Protein AF-A0A6L9JUI8-F1 (afdb_monomer_lite)

Foldseek 3Di:
DDPVVLLVLLVVLCVVVVHDDDSVRSVVCVVPQWDADPNWIWGADPVRHIDTDDQDPLNVVVVVVVVVCVVVVNDDPSVVCVVPVPVVVVVVVVVVVVVVVVVD

Radius of gyration: 21.95 Å; chains: 1; bounding box: 55×25×54 Å

Secondary structure (DSSP, 8-state):
--HHHHHHHHHHHHHHTT----HHHHHHHHHHSEEEETTEEEEE-TTS-EEEEPPPHHHHHHHHHHHHHHHHT----HHHHHH-HHHHHHHHHHHHHHHHHTT-

Sequence (104 aa):
MSEKEKIQRVHESAKLQSLAMSDVLARSLLEGGSMTIDGQRYCLSMFGHLHKVKKTHTETTKMIMSRLSEKLGIKIDTNEIIRDPKGHYLNMLKKMESEMIEVT

Organism: Photorhabdus laumondii subsp. laumondii (NCBI:txid141679)

Structure (mmCIF, N/CA/C/O backbone):
data_AF-A0A6L9JUI8-F1
#
_entry.id   AF-A0A6L9JUI8-F1
#
loop_
_atom_site.group_PDB
_atom_site.id
_atom_site.type_symbol
_atom_site.label_atom_id
_atom_site.label_alt_id
_atom_site.label_comp_id
_atom_site.label_asym_id
_atom_site.label_entity_id
_atom_site.label_seq_id
_atom_site.pdbx_PDB_ins_code
_atom_site.Cartn_x
_atom_site.Cartn_y
_atom_site.Cartn_z
_atom_site.occupancy
_atom_site.B_iso_or_equiv
_atom_site.auth_seq_id
_atom_site.auth_comp_id
_atom_site.auth_asym_id
_atom_site.auth_atom_id
_atom_site.pdbx_PDB_model_num
ATOM 1 N N . MET A 1 1 ? 19.534 13.884 -18.477 1.00 72.75 1 MET A N 1
ATOM 2 C CA . MET A 1 1 ? 19.266 12.435 -18.411 1.00 72.75 1 MET A CA 1
ATOM 3 C C . MET A 1 1 ? 18.020 12.154 -19.227 1.00 72.75 1 MET A C 1
ATOM 5 O O . MET A 1 1 ? 16.988 12.766 -18.951 1.00 72.75 1 MET A O 1
ATOM 9 N N . SER A 1 2 ? 18.136 11.322 -20.255 1.00 88.25 2 SER A N 1
ATOM 10 C CA . SER A 1 2 ? 17.016 10.953 -21.122 1.00 88.25 2 SER A CA 1
ATOM 11 C C . SER A 1 2 ? 16.021 10.044 -20.393 1.00 88.25 2 SER A C 1
ATOM 13 O O . SER A 1 2 ? 16.350 9.419 -19.385 1.00 88.25 2 SER A O 1
ATOM 15 N N . GLU A 1 3 ? 14.791 9.952 -20.894 1.00 85.31 3 GLU A N 1
ATOM 16 C CA . GLU A 1 3 ? 13.781 9.038 -20.344 1.00 85.31 3 GLU A CA 1
ATOM 17 C C . GLU A 1 3 ? 14.246 7.573 -20.407 1.00 85.31 3 GLU A C 1
ATOM 19 O O . GLU A 1 3 ? 14.083 6.826 -19.446 1.00 85.31 3 GLU A O 1
ATOM 24 N N . LYS A 1 4 ? 14.943 7.197 -21.489 1.00 88.69 4 LYS A N 1
ATOM 25 C CA . LYS A 1 4 ? 15.563 5.874 -21.640 1.00 88.69 4 LYS A CA 1
ATOM 26 C C . LYS A 1 4 ? 16.585 5.583 -20.541 1.00 88.69 4 LYS A C 1
ATOM 28 O O . LYS A 1 4 ? 16.556 4.507 -19.956 1.00 88.69 4 LYS A O 1
ATOM 33 N N . GLU A 1 5 ? 17.449 6.544 -20.220 1.00 89.00 5 GLU A N 1
ATOM 34 C CA . GLU A 1 5 ? 18.429 6.403 -19.133 1.00 89.00 5 GLU A CA 1
ATOM 35 C C . GLU A 1 5 ? 17.757 6.278 -17.761 1.00 89.00 5 GLU A C 1
ATOM 37 O O . GLU A 1 5 ? 18.216 5.509 -16.917 1.00 89.00 5 GLU A O 1
ATOM 42 N N . LYS A 1 6 ? 16.654 7.002 -17.530 1.00 87.88 6 LYS A N 1
ATOM 43 C CA . LYS A 1 6 ? 15.884 6.890 -16.283 1.00 87.88 6 LYS A CA 1
ATOM 44 C C . LYS A 1 6 ? 15.272 5.499 -16.132 1.00 87.88 6 LYS A C 1
ATOM 46 O O . LYS A 1 6 ? 15.437 4.888 -15.082 1.00 87.88 6 LYS A O 1
ATOM 51 N N . ILE A 1 7 ? 14.618 4.987 -17.176 1.00 90.50 7 ILE A N 1
ATOM 52 C CA . ILE A 1 7 ? 14.011 3.645 -17.181 1.00 90.50 7 ILE A CA 1
ATOM 53 C C . ILE A 1 7 ? 15.082 2.570 -16.958 1.00 90.50 7 ILE A C 1
ATOM 55 O O . ILE A 1 7 ? 14.908 1.691 -16.115 1.00 90.50 7 ILE A O 1
ATOM 59 N N . GLN A 1 8 ? 16.218 2.685 -17.649 1.00 91.62 8 GLN A N 1
ATOM 60 C CA . GLN A 1 8 ? 17.344 1.763 -17.509 1.00 91.62 8 GLN A CA 1
ATOM 61 C C . GLN A 1 8 ? 17.850 1.688 -16.059 1.00 91.62 8 GLN A C 1
ATOM 63 O O . GLN A 1 8 ? 18.041 0.595 -15.527 1.00 91.62 8 GLN A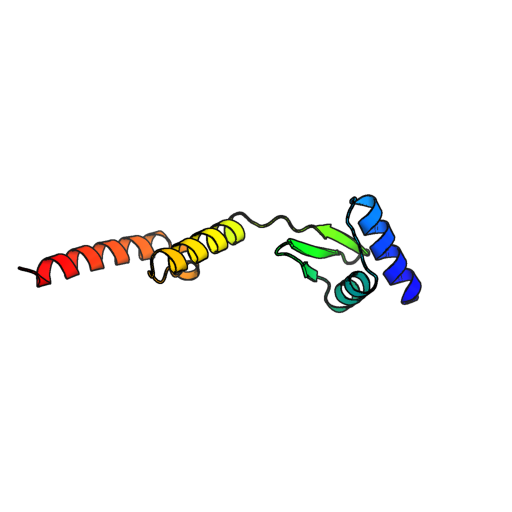 O 1
ATOM 68 N N . ARG A 1 9 ? 17.982 2.832 -15.376 1.00 89.88 9 ARG A N 1
ATOM 69 C CA . ARG A 1 9 ? 18.389 2.866 -13.961 1.00 89.88 9 ARG A CA 1
ATOM 70 C C . ARG A 1 9 ? 17.394 2.176 -13.029 1.00 89.88 9 ARG A C 1
ATOM 72 O O . ARG A 1 9 ? 17.817 1.521 -12.078 1.00 89.88 9 ARG A O 1
ATOM 79 N N . VAL A 1 10 ? 16.089 2.288 -13.292 1.00 90.69 10 VAL A N 1
ATOM 80 C CA . VAL A 1 10 ? 15.067 1.575 -12.502 1.00 90.69 10 VAL A CA 1
ATOM 81 C C . VAL A 1 10 ? 15.235 0.063 -12.651 1.00 90.69 10 VAL A C 1
ATOM 83 O O . VAL A 1 10 ? 15.205 -0.656 -11.652 1.00 90.69 10 VAL A O 1
ATOM 86 N N . HIS A 1 11 ? 15.473 -0.418 -13.874 1.00 92.19 11 HIS A N 1
ATOM 87 C CA . HIS A 1 11 ? 15.738 -1.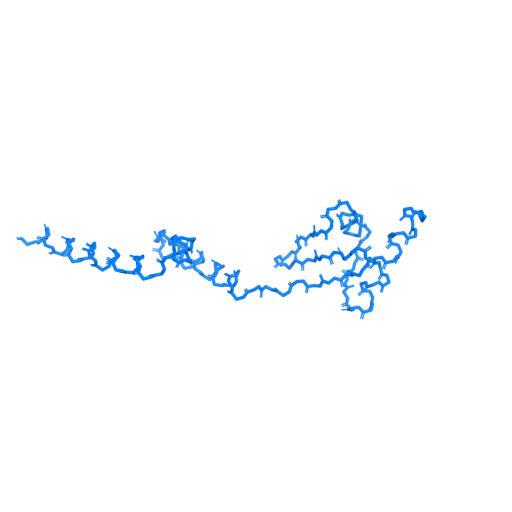835 -14.147 1.00 92.19 11 HIS A CA 1
ATOM 88 C C . HIS A 1 11 ? 17.014 -2.338 -13.479 1.00 92.19 11 HIS A C 1
ATOM 90 O O . HIS A 1 11 ? 17.010 -3.398 -12.855 1.00 92.19 11 HIS A O 1
ATOM 96 N N . GLU A 1 12 ? 18.097 -1.568 -13.549 1.00 92.19 12 GLU A N 1
ATOM 97 C CA . GLU A 1 12 ? 19.355 -1.896 -12.872 1.00 92.19 12 GLU A CA 1
ATOM 98 C C . GLU A 1 12 ? 19.167 -1.977 -11.358 1.00 92.19 12 GLU A C 1
ATOM 100 O O . GLU A 1 12 ? 19.595 -2.945 -10.724 1.00 92.19 12 GLU A O 1
ATOM 105 N N . SER A 1 13 ? 18.448 -1.015 -10.775 1.00 91.00 13 SER A N 1
ATOM 106 C CA . SER A 1 13 ? 18.128 -1.053 -9.354 1.00 91.00 13 SER A CA 1
ATOM 107 C C . SER A 1 13 ? 17.232 -2.235 -8.984 1.00 91.00 13 SER A C 1
ATOM 109 O O . SER A 1 13 ? 17.418 -2.809 -7.911 1.00 91.00 13 SER A O 1
ATOM 111 N N . ALA A 1 14 ? 16.269 -2.606 -9.830 1.00 89.31 14 ALA A N 1
ATOM 112 C CA . ALA A 1 14 ? 15.420 -3.770 -9.601 1.00 89.31 14 ALA A CA 1
ATOM 113 C C . ALA A 1 14 ? 16.234 -5.068 -9.623 1.00 89.31 14 ALA A C 1
ATOM 115 O O . ALA A 1 14 ? 16.085 -5.907 -8.732 1.00 89.31 14 ALA A O 1
ATOM 116 N N . LYS A 1 15 ? 17.161 -5.189 -10.581 1.00 91.19 15 LYS A N 1
ATOM 117 C CA . LYS A 1 15 ? 18.074 -6.328 -10.709 1.00 91.19 15 LYS A CA 1
ATOM 118 C C . LYS A 1 15 ? 18.955 -6.494 -9.470 1.00 91.19 15 LYS A C 1
ATOM 120 O O . LYS A 1 15 ? 19.067 -7.607 -8.964 1.00 91.19 15 LYS A O 1
ATOM 125 N N . LEU A 1 16 ? 19.515 -5.403 -8.939 1.00 88.88 16 LEU A N 1
ATOM 126 C CA . LEU A 1 16 ? 20.307 -5.427 -7.698 1.00 88.88 16 LEU A CA 1
ATOM 127 C C . LEU A 1 16 ? 19.504 -5.932 -6.488 1.00 88.88 16 LEU A C 1
ATOM 129 O O . LEU A 1 16 ? 20.063 -6.561 -5.596 1.00 88.88 16 LEU A O 1
ATOM 133 N N . GLN A 1 17 ? 18.195 -5.684 -6.470 1.00 84.62 17 GLN A N 1
ATOM 134 C CA . GLN A 1 17 ? 17.286 -6.102 -5.399 1.00 84.62 17 GLN A CA 1
ATOM 135 C C . GLN A 1 17 ? 16.593 -7.447 -5.683 1.00 84.62 17 GLN A C 1
ATOM 137 O O . GLN A 1 17 ? 15.717 -7.853 -4.920 1.00 84.62 17 GLN A O 1
ATOM 142 N N . SER A 1 18 ? 16.961 -8.145 -6.767 1.00 86.81 18 SER A N 1
ATOM 143 C CA . SER A 1 18 ? 16.307 -9.384 -7.224 1.00 86.81 18 SER A CA 1
ATOM 144 C C . SER A 1 18 ? 14.786 -9.241 -7.407 1.00 86.81 18 SER A C 1
ATOM 146 O O . SER A 1 18 ? 14.014 -10.140 -7.074 1.00 86.81 18 SER A O 1
ATOM 148 N N . LEU A 1 19 ? 14.340 -8.089 -7.914 1.00 85.94 19 LEU A N 1
ATOM 149 C CA . LEU A 1 19 ? 12.933 -7.786 -8.169 1.00 85.94 19 LEU A CA 1
ATOM 150 C C . LEU A 1 19 ? 12.622 -7.902 -9.664 1.00 85.94 19 LEU A C 1
ATOM 152 O O . LEU A 1 19 ? 13.339 -7.354 -10.499 1.00 85.94 19 LEU A O 1
ATOM 156 N N . ALA A 1 20 ? 11.520 -8.578 -9.993 1.00 86.06 20 ALA A N 1
ATOM 157 C CA . ALA A 1 20 ? 10.973 -8.559 -11.344 1.00 86.06 20 ALA A CA 1
ATOM 158 C C . ALA A 1 20 ? 10.452 -7.149 -11.668 1.00 86.06 20 ALA A C 1
ATOM 160 O O . ALA A 1 20 ? 9.724 -6.554 -10.870 1.00 86.06 20 ALA A O 1
ATOM 161 N N . MET A 1 21 ? 10.833 -6.620 -12.829 1.00 90.25 21 MET A N 1
ATOM 162 C CA . MET A 1 21 ? 10.485 -5.271 -13.266 1.00 90.25 21 MET A CA 1
ATOM 163 C C . MET A 1 21 ? 10.025 -5.299 -14.720 1.00 90.25 21 MET A C 1
ATOM 165 O O . MET A 1 21 ? 10.700 -5.866 -15.576 1.00 90.25 21 MET A O 1
ATOM 169 N N . SER A 1 22 ? 8.878 -4.681 -14.995 1.00 90.31 22 SER A N 1
ATOM 170 C CA . SER A 1 22 ? 8.386 -4.449 -16.352 1.00 90.31 22 SER A CA 1
ATOM 171 C C . SER A 1 22 ? 8.585 -2.986 -16.742 1.00 90.31 22 SER A C 1
ATOM 173 O O . SER A 1 22 ? 8.623 -2.107 -15.881 1.00 90.31 22 SER A O 1
ATOM 175 N N . ASP A 1 23 ? 8.663 -2.703 -18.042 1.00 90.00 23 ASP A N 1
ATOM 176 C CA . ASP A 1 23 ? 8.783 -1.325 -18.538 1.00 90.00 23 ASP A CA 1
ATOM 177 C C . ASP A 1 23 ? 7.608 -0.441 -18.115 1.00 90.00 23 ASP A C 1
ATOM 179 O O . ASP A 1 23 ? 7.798 0.729 -17.788 1.00 90.00 23 ASP A O 1
ATOM 183 N N . VAL A 1 24 ? 6.399 -1.007 -18.082 1.00 89.44 24 VAL A N 1
ATOM 184 C CA . VAL A 1 24 ? 5.197 -0.302 -17.622 1.00 89.44 24 VAL A CA 1
ATOM 185 C C . VAL A 1 24 ? 5.362 0.110 -16.162 1.00 89.44 24 VAL A C 1
ATOM 187 O O . VAL A 1 24 ? 5.190 1.280 -15.834 1.00 89.44 24 VAL A O 1
ATOM 190 N N . LEU A 1 25 ? 5.781 -0.819 -15.297 1.00 87.81 25 LEU A N 1
ATOM 191 C CA . LEU A 1 25 ? 6.009 -0.531 -13.883 1.00 87.81 25 LEU A CA 1
ATOM 192 C C . LEU A 1 25 ? 7.126 0.500 -13.680 1.00 87.81 25 LEU A C 1
ATOM 194 O O . LEU A 1 25 ? 6.974 1.413 -12.870 1.00 87.81 25 LEU A O 1
ATOM 198 N N . ALA A 1 26 ? 8.227 0.390 -14.426 1.00 89.81 26 ALA A N 1
ATOM 199 C CA . ALA A 1 26 ? 9.338 1.331 -14.338 1.00 89.81 26 ALA A CA 1
ATOM 200 C C . ALA A 1 26 ? 8.904 2.762 -14.694 1.00 89.81 26 ALA A C 1
ATOM 202 O O . ALA A 1 26 ? 9.248 3.704 -13.980 1.00 89.81 26 ALA A O 1
ATOM 203 N N . ARG A 1 27 ? 8.100 2.924 -15.753 1.00 90.88 27 ARG A N 1
ATOM 204 C CA . ARG A 1 27 ? 7.536 4.225 -16.145 1.00 90.88 27 ARG A CA 1
ATOM 205 C C . ARG A 1 27 ? 6.576 4.767 -15.098 1.00 90.88 27 ARG A C 1
ATOM 207 O O . ARG A 1 27 ? 6.743 5.901 -14.663 1.00 90.88 27 ARG A O 1
ATOM 214 N N . SER A 1 28 ? 5.647 3.948 -14.610 1.00 88.25 28 SER A N 1
ATOM 215 C CA . SER A 1 28 ? 4.705 4.402 -13.586 1.00 88.25 28 SER A CA 1
ATOM 216 C C . SER A 1 28 ? 5.397 4.786 -12.273 1.00 88.25 28 SER A C 1
ATOM 218 O O . SER A 1 28 ? 4.971 5.718 -11.596 1.00 88.25 28 SER A O 1
ATOM 220 N N . LEU A 1 29 ? 6.496 4.114 -11.912 1.00 88.81 29 LEU A N 1
ATOM 221 C CA . LEU A 1 29 ? 7.325 4.499 -10.768 1.00 88.81 29 LEU A CA 1
ATOM 222 C C . LEU A 1 29 ? 8.070 5.819 -10.992 1.00 88.81 29 LEU A C 1
ATOM 224 O O . LEU A 1 29 ? 8.250 6.570 -10.038 1.00 88.81 29 LEU A O 1
ATOM 228 N N . LEU A 1 30 ? 8.495 6.114 -12.222 1.00 88.75 30 LEU A N 1
ATOM 229 C CA . LEU A 1 30 ? 9.119 7.395 -12.566 1.00 88.75 30 LEU A CA 1
ATOM 230 C C . LEU A 1 30 ? 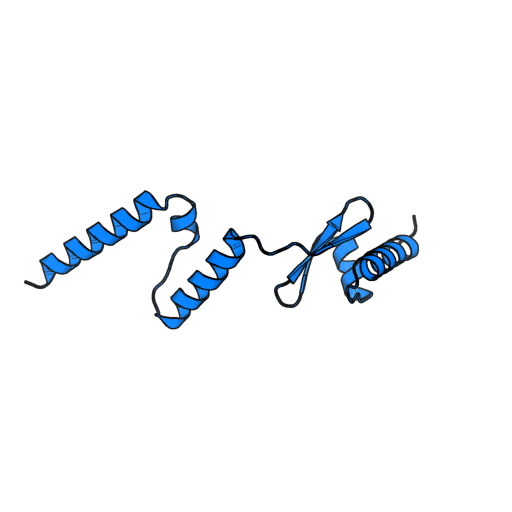8.121 8.559 -12.540 1.00 88.75 30 LEU A C 1
ATOM 232 O O . LEU A 1 30 ? 8.516 9.676 -12.216 1.00 88.75 30 LEU A O 1
ATOM 236 N N . GLU A 1 31 ? 6.851 8.302 -12.853 1.00 85.75 31 GLU A N 1
ATOM 237 C CA . GLU A 1 31 ? 5.775 9.300 -12.810 1.00 85.75 31 GLU A CA 1
ATOM 238 C C . GLU A 1 31 ? 5.257 9.539 -11.385 1.00 85.75 31 GLU A C 1
ATOM 240 O O . GLU A 1 31 ? 5.092 10.683 -10.967 1.00 85.75 31 GLU A O 1
ATOM 245 N N . GLY A 1 32 ? 5.002 8.465 -10.631 1.00 78.56 32 GLY A N 1
ATOM 246 C CA . GLY A 1 32 ? 4.314 8.530 -9.337 1.00 78.56 32 GLY A CA 1
ATOM 247 C C . GLY A 1 32 ? 5.205 8.348 -8.107 1.00 78.56 32 GLY A C 1
ATOM 248 O O . GLY A 1 32 ? 4.722 8.473 -6.981 1.00 78.56 32 GLY A O 1
ATOM 249 N N . GLY A 1 33 ? 6.479 7.982 -8.274 1.00 80.94 33 GLY A N 1
ATOM 250 C CA . GLY A 1 33 ? 7.425 7.707 -7.182 1.00 80.94 33 GLY A CA 1
ATOM 251 C C . GLY A 1 33 ? 7.110 6.457 -6.346 1.00 80.94 33 GLY A C 1
ATOM 252 O O . GLY A 1 33 ? 7.988 5.935 -5.660 1.00 80.94 33 GLY A O 1
ATOM 253 N N . SER A 1 34 ? 5.883 5.930 -6.395 1.00 85.00 34 SER A N 1
ATOM 254 C CA . SER A 1 34 ? 5.496 4.677 -5.747 1.00 85.00 34 SER A CA 1
ATOM 255 C C . SER A 1 34 ? 4.350 3.973 -6.469 1.00 85.00 34 SER A C 1
ATOM 257 O O . SER A 1 34 ? 3.512 4.618 -7.090 1.00 85.00 34 SER A O 1
ATOM 259 N N . MET A 1 35 ? 4.310 2.646 -6.372 1.00 87.00 35 MET A N 1
ATOM 260 C CA . MET A 1 35 ? 3.288 1.796 -6.980 1.00 87.00 35 MET A CA 1
ATOM 261 C C . MET A 1 35 ? 2.987 0.602 -6.069 1.00 87.00 35 MET A C 1
ATOM 263 O O . MET A 1 35 ? 3.881 0.101 -5.385 1.00 87.00 35 MET A O 1
ATOM 267 N N . THR A 1 36 ? 1.740 0.128 -6.057 1.00 83.19 36 THR A N 1
ATOM 268 C CA . THR A 1 36 ? 1.354 -1.102 -5.345 1.00 83.19 36 THR A CA 1
ATOM 269 C C . THR A 1 36 ? 0.929 -2.165 -6.350 1.00 83.19 36 THR A C 1
ATOM 271 O O . THR A 1 36 ? 0.006 -1.934 -7.122 1.00 83.19 36 THR A O 1
ATOM 274 N N . ILE A 1 37 ? 1.585 -3.326 -6.325 1.00 81.19 37 ILE A N 1
ATOM 275 C CA . ILE A 1 37 ? 1.267 -4.495 -7.160 1.00 81.19 37 ILE A CA 1
ATOM 276 C C . ILE A 1 37 ? 1.140 -5.705 -6.242 1.00 81.19 37 ILE A C 1
ATOM 278 O O . ILE A 1 37 ? 1.989 -5.900 -5.376 1.00 81.19 37 ILE A O 1
ATOM 282 N N . ASP A 1 38 ? 0.070 -6.485 -6.392 1.00 77.88 38 ASP A N 1
ATOM 283 C CA . ASP A 1 38 ? -0.196 -7.701 -5.606 1.00 77.88 38 ASP A CA 1
ATOM 284 C C . ASP A 1 38 ? -0.088 -7.492 -4.084 1.00 77.88 38 ASP A C 1
ATOM 286 O O . ASP A 1 38 ? 0.411 -8.322 -3.322 1.00 77.88 38 ASP A O 1
ATOM 290 N N . GLY A 1 39 ? -0.534 -6.321 -3.616 1.00 72.56 39 GLY A N 1
ATOM 291 C CA . GLY A 1 39 ? -0.468 -5.934 -2.206 1.00 72.56 39 GLY A CA 1
ATOM 292 C C . GLY A 1 39 ? 0.945 -5.629 -1.698 1.00 72.56 39 GLY A C 1
ATOM 293 O O . GLY A 1 39 ? 1.130 -5.463 -0.489 1.00 72.56 39 GLY A O 1
ATOM 294 N N . GLN A 1 40 ? 1.928 -5.544 -2.591 1.00 80.19 40 GLN A N 1
ATOM 295 C CA . GLN A 1 40 ? 3.292 -5.143 -2.311 1.00 80.19 40 GLN A CA 1
ATOM 296 C C . GLN A 1 40 ? 3.548 -3.727 -2.823 1.00 80.19 40 GLN A C 1
ATOM 298 O O . GLN A 1 40 ? 3.362 -3.429 -4.000 1.00 80.19 40 GLN A O 1
ATOM 303 N N . ARG A 1 41 ? 4.018 -2.850 -1.934 1.00 85.00 41 ARG A N 1
ATOM 304 C CA . ARG A 1 41 ? 4.361 -1.475 -2.289 1.00 85.00 41 ARG A CA 1
ATOM 305 C C . ARG A 1 41 ? 5.830 -1.368 -2.696 1.00 85.00 41 ARG A C 1
ATOM 307 O O . ARG A 1 41 ? 6.717 -1.858 -1.991 1.00 85.00 41 ARG A O 1
ATOM 314 N N . TYR A 1 42 ? 6.059 -0.705 -3.819 1.00 87.38 42 TYR A N 1
ATOM 315 C CA . TYR A 1 42 ? 7.355 -0.367 -4.390 1.00 87.38 42 TYR A CA 1
ATOM 316 C C . TYR A 1 42 ? 7.489 1.152 -4.414 1.00 87.38 42 TYR A C 1
ATOM 318 O O . TYR A 1 42 ? 6.548 1.845 -4.793 1.00 87.38 42 TYR A O 1
ATOM 326 N N . CYS A 1 43 ? 8.645 1.670 -4.016 1.00 88.06 43 CYS A N 1
ATOM 327 C CA . CYS A 1 43 ? 8.954 3.095 -4.071 1.00 88.06 43 CYS A CA 1
ATOM 328 C C . CYS A 1 43 ? 10.276 3.311 -4.797 1.00 88.06 43 CYS A C 1
ATOM 330 O O . CYS A 1 43 ? 11.225 2.551 -4.599 1.00 88.06 43 CYS A O 1
ATOM 332 N N . LEU A 1 44 ? 10.336 4.367 -5.597 1.00 88.44 44 LEU A N 1
ATOM 333 C CA . LEU A 1 44 ? 11.552 4.837 -6.231 1.00 88.44 44 LEU A CA 1
ATOM 334 C C . LEU A 1 44 ? 12.095 6.025 -5.434 1.00 88.44 44 LEU A C 1
ATOM 336 O O . LEU A 1 44 ? 11.387 7.000 -5.191 1.00 88.44 44 LEU A O 1
ATOM 340 N N . SER A 1 45 ? 13.347 5.939 -4.992 1.00 81.31 45 SER A N 1
ATOM 341 C CA . SER A 1 45 ? 14.018 7.061 -4.338 1.00 81.31 45 SER A CA 1
ATOM 342 C C . SER A 1 45 ? 14.326 8.175 -5.341 1.00 81.31 45 SER A C 1
ATOM 344 O O . SER A 1 45 ? 14.348 7.954 -6.553 1.00 81.31 45 SER A O 1
ATOM 346 N N . MET A 1 46 ? 14.675 9.363 -4.840 1.00 75.62 46 MET A N 1
ATOM 347 C CA . MET A 1 46 ? 15.128 10.471 -5.695 1.00 75.62 46 MET A CA 1
ATOM 348 C C . MET A 1 46 ? 16.388 10.140 -6.515 1.00 75.62 46 MET A C 1
ATOM 350 O O . MET A 1 46 ? 16.680 10.815 -7.497 1.00 75.62 46 MET A O 1
ATOM 354 N N . PHE A 1 47 ? 17.119 9.087 -6.139 1.00 74.06 47 PHE A N 1
ATOM 355 C CA . PHE A 1 47 ? 18.313 8.611 -6.838 1.00 74.06 47 PHE A CA 1
ATOM 356 C C . PHE A 1 47 ? 18.022 7.461 -7.816 1.00 74.06 47 PHE A C 1
ATOM 358 O O . PHE A 1 47 ? 18.943 6.927 -8.430 1.00 74.06 47 PHE A O 1
ATOM 365 N N . GLY A 1 48 ? 16.751 7.078 -7.984 1.00 74.56 48 GLY A N 1
ATOM 366 C CA . GLY A 1 48 ? 16.349 5.970 -8.850 1.00 74.56 48 GLY A CA 1
ATOM 367 C C . GLY A 1 48 ? 16.532 4.593 -8.210 1.00 74.56 48 GLY A C 1
ATOM 368 O O . GLY A 1 48 ? 16.530 3.591 -8.920 1.00 74.56 48 GLY A O 1
ATOM 369 N N . HIS A 1 49 ? 16.695 4.524 -6.885 1.00 83.12 49 HIS A N 1
ATOM 370 C CA . HIS A 1 49 ? 16.765 3.245 -6.184 1.00 83.12 49 HIS A CA 1
ATOM 371 C C . HIS A 1 49 ? 15.370 2.715 -5.897 1.00 83.12 49 HIS A C 1
ATOM 373 O O . HIS A 1 49 ? 14.552 3.377 -5.257 1.00 83.12 49 HIS A O 1
ATOM 379 N N . LEU A 1 50 ? 15.112 1.505 -6.375 1.00 87.06 50 LEU A N 1
ATOM 380 C CA . LEU A 1 50 ? 13.895 0.773 -6.106 1.00 87.06 50 LEU A CA 1
ATOM 381 C C . LEU A 1 50 ? 13.971 0.145 -4.718 1.00 87.06 50 LEU A C 1
ATOM 383 O O . LEU A 1 50 ? 14.854 -0.662 -4.426 1.00 87.06 50 LEU A O 1
ATOM 387 N N . HIS A 1 51 ? 12.991 0.466 -3.887 1.00 84.56 51 HIS A N 1
ATOM 388 C CA . HIS A 1 51 ? 12.827 -0.126 -2.573 1.00 84.56 51 HIS A CA 1
ATOM 389 C C . HIS A 1 51 ? 11.467 -0.802 -2.473 1.00 84.56 51 HIS A C 1
ATOM 391 O O . HIS A 1 51 ? 10.421 -0.218 -2.762 1.00 84.56 51 HIS A O 1
ATOM 397 N N . LYS A 1 52 ? 11.485 -2.051 -2.011 1.00 83.81 52 LYS A N 1
ATOM 398 C CA . LYS A 1 52 ? 10.287 -2.771 -1.594 1.00 83.81 52 LYS A CA 1
ATOM 399 C C . LYS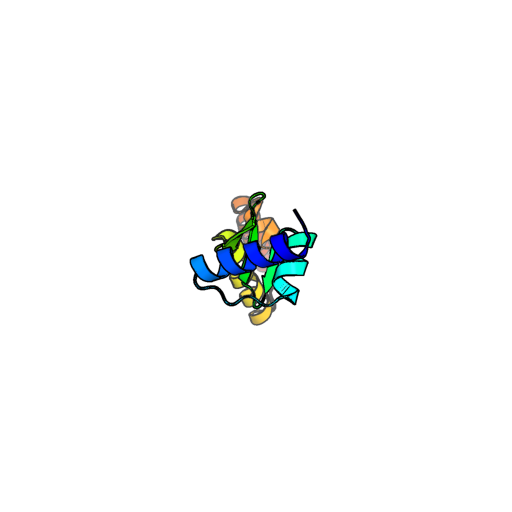 A 1 52 ? 9.914 -2.288 -0.193 1.00 83.81 52 LYS A C 1
ATOM 401 O O . LYS A 1 52 ? 10.637 -2.551 0.767 1.00 83.81 52 LYS A O 1
ATOM 406 N N . VAL A 1 53 ? 8.801 -1.571 -0.068 1.00 81.75 53 VAL A N 1
ATOM 407 C CA . VAL A 1 53 ? 8.320 -1.101 1.234 1.00 81.75 53 VAL A CA 1
ATOM 408 C C . VAL A 1 53 ? 7.759 -2.303 1.984 1.00 81.75 53 VAL A C 1
ATOM 410 O O . VAL A 1 53 ? 6.782 -2.922 1.556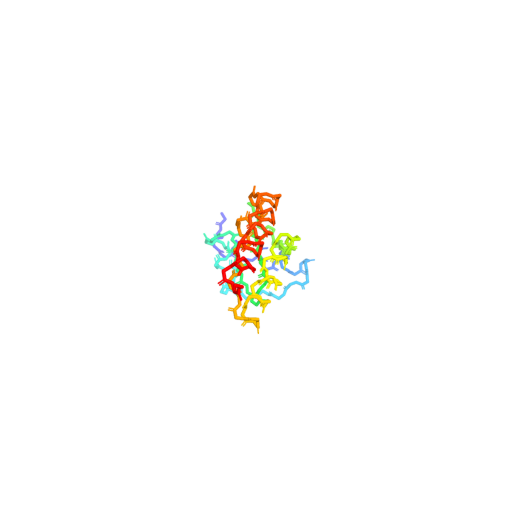 1.00 81.75 53 VAL A O 1
ATOM 413 N N . LYS A 1 54 ? 8.404 -2.677 3.092 1.00 74.56 54 LYS A N 1
ATOM 414 C CA . LYS A 1 54 ? 7.843 -3.682 4.000 1.00 74.56 54 LYS A CA 1
ATOM 415 C C . LYS A 1 54 ? 6.530 -3.135 4.547 1.00 74.56 54 LYS A C 1
ATOM 417 O O . LYS A 1 54 ? 6.494 -1.986 4.983 1.00 74.56 54 LYS A O 1
ATOM 422 N N . LYS A 1 55 ? 5.476 -3.957 4.535 1.00 69.88 55 LYS A N 1
ATOM 423 C CA . LYS A 1 55 ? 4.225 -3.601 5.208 1.00 69.88 55 LYS A CA 1
ATOM 424 C C . LYS A 1 55 ? 4.548 -3.251 6.651 1.00 69.88 55 LYS A C 1
ATOM 426 O O . LYS A 1 55 ? 5.229 -4.016 7.338 1.00 69.88 55 LYS A O 1
ATOM 431 N N . THR A 1 56 ? 4.087 -2.093 7.095 1.00 76.19 56 THR A N 1
ATOM 432 C CA . THR A 1 56 ? 4.236 -1.719 8.500 1.00 76.19 56 THR A CA 1
ATOM 433 C C . THR A 1 56 ? 3.386 -2.648 9.371 1.00 76.19 56 THR A C 1
ATOM 435 O O . THR A 1 56 ? 2.405 -3.245 8.906 1.00 76.19 56 THR A O 1
ATOM 438 N N . HIS A 1 57 ? 3.735 -2.771 10.654 1.00 77.62 57 HIS A N 1
ATOM 439 C CA . HIS A 1 57 ? 2.885 -3.476 11.618 1.00 77.62 57 HIS A CA 1
ATOM 440 C C . HIS A 1 57 ? 1.459 -2.909 11.602 1.00 77.62 57 HIS A C 1
ATOM 442 O O . HIS A 1 57 ? 0.497 -3.668 11.600 1.00 77.62 57 HIS A O 1
ATOM 448 N N . THR A 1 58 ? 1.320 -1.591 11.454 1.00 77.44 58 THR A N 1
ATOM 449 C CA . THR A 1 58 ? 0.033 -0.898 11.348 1.00 77.44 58 THR A CA 1
ATOM 450 C C . THR A 1 58 ? -0.783 -1.330 10.128 1.00 77.44 58 THR A C 1
ATOM 452 O O . THR A 1 58 ? -1.959 -1.653 10.269 1.00 77.44 58 THR A O 1
ATOM 455 N N . GLU A 1 59 ? -0.188 -1.380 8.933 1.00 77.81 59 GLU A N 1
ATOM 456 C CA . GLU A 1 59 ? -0.876 -1.849 7.716 1.00 77.81 59 GLU A CA 1
ATOM 457 C C . GLU A 1 59 ? -1.280 -3.324 7.821 1.00 77.81 59 GLU A C 1
ATOM 459 O O . GLU A 1 59 ? -2.358 -3.715 7.371 1.00 77.81 59 GLU A O 1
ATOM 464 N N . THR A 1 60 ? -0.437 -4.136 8.458 1.00 80.62 60 THR A N 1
ATOM 465 C CA . THR A 1 60 ? -0.714 -5.557 8.692 1.00 80.62 60 THR A CA 1
ATOM 466 C C . THR A 1 60 ? -1.900 -5.728 9.640 1.00 80.62 60 THR A C 1
ATOM 468 O O . THR A 1 60 ? -2.828 -6.475 9.330 1.00 80.62 60 THR A O 1
ATOM 471 N N . THR A 1 61 ? -1.929 -4.979 10.744 1.00 82.25 61 THR A N 1
ATOM 472 C CA . THR A 1 61 ? -3.052 -4.967 11.688 1.00 82.25 61 THR A CA 1
ATOM 473 C C . THR A 1 61 ? -4.338 -4.486 11.022 1.00 82.25 61 THR A C 1
ATOM 475 O O . THR A 1 61 ? -5.367 -5.140 11.170 1.00 82.25 61 THR A O 1
ATOM 478 N N . LYS A 1 62 ? -4.293 -3.410 10.220 1.00 84.38 62 LYS A N 1
ATOM 479 C CA . LYS A 1 62 ? -5.460 -2.930 9.456 1.00 84.38 62 LYS A CA 1
ATOM 480 C C . LYS A 1 62 ? -6.024 -4.012 8.534 1.00 84.38 62 LYS A C 1
ATOM 482 O O . LYS A 1 62 ? -7.228 -4.244 8.532 1.00 84.38 62 LYS A O 1
ATOM 487 N N . MET A 1 63 ? -5.158 -4.714 7.801 1.00 84.12 63 MET A N 1
ATOM 488 C CA . MET A 1 63 ? -5.566 -5.813 6.922 1.00 84.12 63 MET A CA 1
ATOM 489 C C . MET A 1 63 ? -6.217 -6.969 7.701 1.00 84.12 63 MET A C 1
ATOM 491 O O . MET A 1 63 ? -7.246 -7.486 7.270 1.00 84.12 63 MET A O 1
ATOM 495 N N . ILE A 1 64 ? -5.639 -7.382 8.835 1.00 85.94 64 ILE A N 1
ATOM 496 C CA . ILE A 1 64 ? -6.194 -8.459 9.673 1.00 85.94 64 ILE A CA 1
ATOM 497 C C . ILE A 1 64 ? -7.572 -8.063 10.212 1.00 85.94 64 ILE A C 1
ATOM 499 O O . ILE A 1 64 ? -8.522 -8.832 10.092 1.00 85.94 64 ILE A O 1
ATOM 503 N N . MET A 1 65 ? -7.692 -6.853 10.751 1.00 85.88 65 MET A N 1
ATOM 504 C CA . MET A 1 65 ? -8.940 -6.347 11.317 1.00 85.88 65 MET A CA 1
ATOM 505 C C . MET A 1 65 ? -10.034 -6.167 10.257 1.00 85.88 65 MET A C 1
ATOM 507 O O . MET A 1 65 ? -11.182 -6.500 10.526 1.00 85.88 65 MET A O 1
ATOM 511 N N . SER A 1 66 ? -9.692 -5.735 9.037 1.00 84.88 66 SER A N 1
ATOM 512 C CA . SER A 1 66 ? -10.641 -5.687 7.911 1.00 84.88 66 SER A CA 1
ATOM 513 C C . SER A 1 66 ? -11.192 -7.076 7.580 1.00 84.88 66 SER A C 1
ATOM 515 O O . SER A 1 66 ? -12.399 -7.257 7.472 1.00 84.88 66 SER A O 1
ATOM 517 N N . ARG A 1 67 ? -10.318 -8.089 7.502 1.00 86.62 67 ARG A N 1
ATOM 518 C CA . ARG A 1 67 ? -10.732 -9.479 7.241 1.00 86.62 67 ARG A CA 1
ATOM 519 C C . ARG A 1 67 ? -11.614 -10.044 8.351 1.00 86.62 67 ARG A C 1
ATOM 521 O O . ARG A 1 67 ? -12.540 -10.799 8.070 1.00 86.62 67 ARG A O 1
ATOM 528 N N . LEU A 1 68 ? -11.316 -9.714 9.608 1.00 87.19 68 LEU A N 1
ATOM 529 C CA . LEU A 1 68 ? -12.158 -10.088 10.745 1.00 87.19 68 LEU A CA 1
ATOM 530 C C . LEU A 1 68 ? -13.518 -9.392 10.675 1.00 87.19 68 LEU A C 1
ATOM 532 O O . LEU A 1 68 ? -14.536 -10.048 10.870 1.00 87.19 68 LEU A O 1
ATOM 536 N N . SER A 1 69 ? -13.531 -8.101 10.342 1.00 86.38 69 SER A N 1
ATOM 537 C CA . SER A 1 69 ? -14.747 -7.307 10.180 1.00 86.38 69 SER A CA 1
ATOM 538 C C . SER A 1 69 ? -15.684 -7.918 9.133 1.00 86.38 69 SER A C 1
ATOM 540 O O . SER A 1 69 ? -16.865 -8.123 9.407 1.00 86.38 69 SER A O 1
ATOM 542 N N . GLU A 1 70 ? -15.140 -8.308 7.978 1.00 87.25 70 GLU A N 1
ATOM 543 C CA . GLU A 1 70 ? -15.884 -8.982 6.909 1.00 87.25 70 GLU A CA 1
ATOM 544 C C . GLU A 1 70 ? -16.410 -10.357 7.339 1.00 87.25 70 GLU A C 1
ATOM 546 O O . GLU A 1 70 ? -17.585 -10.656 7.142 1.00 87.25 70 GLU A O 1
ATOM 551 N N . LYS A 1 71 ? -15.563 -11.197 7.952 1.00 89.25 71 LYS A N 1
ATOM 552 C CA . LYS A 1 71 ? -15.952 -12.562 8.344 1.00 89.25 71 LYS A CA 1
ATOM 553 C C . LYS A 1 71 ? -16.976 -12.610 9.472 1.00 89.25 71 LYS A C 1
ATOM 555 O O . LYS A 1 71 ? -17.787 -13.529 9.501 1.00 89.25 71 LYS A O 1
ATOM 560 N N . LEU A 1 72 ? -16.893 -11.678 10.416 1.00 86.56 72 LEU A N 1
ATOM 561 C CA . LEU A 1 72 ? -17.786 -11.626 11.572 1.00 86.56 72 LEU A CA 1
ATOM 562 C C . LEU A 1 72 ? -19.045 -10.795 11.296 1.00 86.56 72 LEU A C 1
ATOM 564 O O . LEU A 1 72 ? -19.960 -10.811 12.111 1.00 86.56 72 LEU A O 1
ATOM 568 N N . GLY A 1 73 ? -19.093 -10.048 10.185 1.00 81.19 73 GLY A N 1
ATOM 569 C CA . GLY A 1 73 ? -20.174 -9.098 9.905 1.00 81.19 73 GLY A CA 1
ATOM 570 C C . GLY A 1 73 ? -20.204 -7.904 10.867 1.00 81.19 73 GLY A C 1
ATOM 571 O O . GLY A 1 73 ? -21.190 -7.174 10.917 1.00 81.19 73 GLY A O 1
ATOM 572 N N . ILE A 1 74 ? -19.135 -7.692 11.639 1.00 80.06 74 ILE A N 1
ATOM 573 C CA . ILE A 1 74 ? -19.018 -6.611 12.622 1.00 80.06 74 ILE A CA 1
ATOM 574 C C . ILE A 1 74 ? -18.165 -5.514 12.009 1.00 80.06 74 ILE A C 1
ATOM 576 O O . ILE A 1 74 ? -17.028 -5.772 11.626 1.00 80.06 74 ILE A O 1
ATOM 580 N N . LYS A 1 75 ? -18.654 -4.274 11.953 1.00 80.25 75 LYS A N 1
ATOM 581 C CA . LYS A 1 75 ? -17.856 -3.133 11.485 1.00 80.25 75 LYS A CA 1
ATOM 582 C C . LYS A 1 75 ? -16.799 -2.759 12.532 1.00 80.25 75 LYS A C 1
ATOM 584 O O . LYS A 1 75 ? -17.132 -2.166 13.553 1.00 80.25 75 LYS A O 1
ATOM 589 N N . ILE A 1 76 ? -15.529 -3.071 12.266 1.00 80.81 76 ILE A N 1
ATOM 590 C CA . ILE A 1 76 ? -14.404 -2.694 13.137 1.00 80.81 76 ILE A CA 1
ATOM 591 C C . ILE A 1 76 ? -13.763 -1.414 12.590 1.00 80.81 76 ILE A C 1
ATOM 593 O O . ILE A 1 76 ? -13.106 -1.439 11.547 1.00 80.81 76 ILE A O 1
ATOM 597 N N . ASP A 1 77 ? -13.914 -0.291 13.298 1.00 82.56 77 ASP A N 1
ATOM 598 C CA . ASP A 1 77 ? -13.222 0.953 12.941 1.00 82.56 77 ASP A CA 1
ATOM 599 C C . ASP A 1 77 ? -11.772 0.943 13.446 1.00 82.56 77 ASP A C 1
ATOM 601 O O . ASP A 1 77 ? -11.424 1.411 14.529 1.00 82.56 77 ASP A O 1
ATOM 605 N N . THR A 1 78 ? -10.887 0.394 12.618 1.00 81.44 78 THR A N 1
ATOM 606 C CA . THR A 1 78 ? -9.446 0.358 12.906 1.00 81.44 78 THR A CA 1
ATOM 607 C C . THR A 1 78 ? -8.799 1.732 13.043 1.00 81.44 78 THR A C 1
ATOM 609 O O . THR A 1 78 ? -7.799 1.853 13.751 1.00 81.44 78 THR A O 1
ATOM 612 N N . ASN A 1 79 ? -9.319 2.764 12.373 1.00 83.06 79 ASN A N 1
ATOM 613 C CA . ASN A 1 79 ? -8.746 4.103 12.477 1.00 83.06 79 ASN A CA 1
ATOM 614 C C . ASN A 1 79 ? -9.086 4.723 13.834 1.00 83.06 79 ASN A C 1
ATOM 616 O O . ASN A 1 79 ? -8.230 5.380 14.426 1.00 83.06 79 ASN A O 1
ATOM 620 N N . GLU A 1 80 ? -10.291 4.467 14.346 1.00 84.31 80 GLU A N 1
ATOM 621 C CA . GLU A 1 80 ? -10.672 4.843 15.706 1.00 84.31 80 GLU A CA 1
ATOM 622 C C . GLU A 1 80 ? -9.771 4.160 16.746 1.00 84.31 80 GLU A C 1
ATOM 624 O O . GLU A 1 80 ? -9.191 4.852 17.582 1.00 84.31 80 GLU A O 1
ATOM 629 N N . ILE A 1 81 ? -9.566 2.840 16.634 1.00 85.25 81 ILE A N 1
ATOM 630 C CA . ILE A 1 81 ? -8.702 2.069 17.549 1.00 85.25 81 ILE A CA 1
ATOM 631 C C . ILE A 1 81 ? -7.273 2.619 17.571 1.00 85.25 81 ILE A C 1
ATOM 633 O O . ILE A 1 81 ? -6.658 2.707 18.629 1.00 85.25 81 ILE A O 1
ATOM 637 N N . ILE A 1 82 ? -6.715 2.976 16.411 1.00 84.44 82 ILE A N 1
ATOM 638 C CA . ILE A 1 82 ? -5.347 3.509 16.332 1.00 84.44 82 ILE A CA 1
ATOM 639 C C . ILE A 1 82 ? -5.262 4.906 16.957 1.00 84.44 82 ILE A C 1
ATOM 641 O O . ILE A 1 82 ? -4.255 5.228 17.585 1.00 84.44 82 ILE A O 1
ATOM 645 N N . ARG A 1 83 ? -6.293 5.738 16.773 1.00 87.44 83 ARG A N 1
ATOM 646 C CA . ARG A 1 83 ? -6.321 7.114 17.282 1.00 87.44 83 ARG A CA 1
ATOM 647 C C . ARG A 1 83 ? -6.496 7.163 18.799 1.00 87.44 83 ARG A C 1
ATOM 649 O O . ARG A 1 83 ? -5.842 7.974 19.445 1.00 87.44 83 ARG A O 1
ATOM 656 N N . ASP A 1 84 ? -7.378 6.330 19.346 1.00 89.19 84 ASP A N 1
ATOM 657 C CA . ASP A 1 84 ? -7.649 6.254 20.782 1.00 89.19 84 ASP A CA 1
ATOM 658 C C . ASP A 1 84 ? -8.041 4.822 21.195 1.00 89.19 84 ASP A C 1
ATOM 660 O O . ASP A 1 84 ? -9.227 4.500 21.325 1.00 89.19 84 ASP A O 1
ATOM 664 N N . PRO A 1 85 ? -7.055 3.936 21.420 1.00 86.06 85 PRO A N 1
ATOM 665 C CA . PRO A 1 85 ? -7.336 2.541 21.738 1.00 86.06 85 PRO A CA 1
ATOM 666 C C . PRO A 1 85 ? -8.066 2.407 23.075 1.00 86.06 85 PRO A C 1
ATOM 668 O O . PRO A 1 85 ? -9.000 1.618 23.197 1.00 86.06 85 PRO A O 1
ATOM 671 N N . LYS A 1 86 ? -7.673 3.196 24.083 1.00 89.81 86 LYS A N 1
ATOM 672 C CA . LYS A 1 86 ? -8.273 3.124 25.418 1.00 89.81 86 LYS A CA 1
ATOM 673 C C . LYS A 1 86 ? -9.731 3.580 25.382 1.00 89.81 86 LYS A C 1
ATOM 675 O O . LYS A 1 86 ? -10.583 2.882 25.928 1.00 89.81 86 LYS A O 1
ATOM 680 N N . GLY A 1 87 ? -10.017 4.715 24.743 1.00 89.19 87 GLY A N 1
ATOM 681 C CA . GLY A 1 87 ? -11.381 5.221 24.606 1.00 89.19 87 G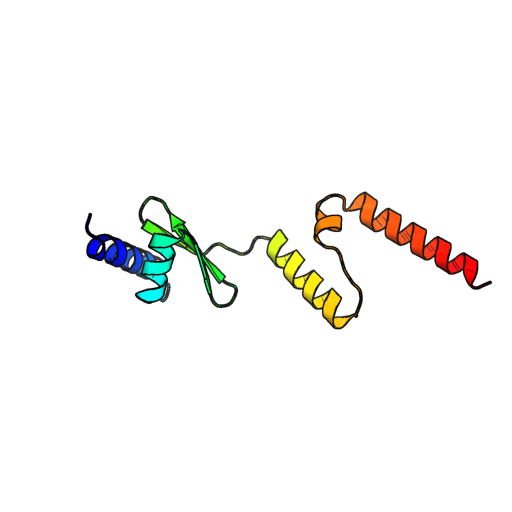LY A CA 1
ATOM 682 C C . GLY A 1 87 ? -12.274 4.283 23.802 1.00 89.19 87 GLY A C 1
ATOM 683 O O . GLY A 1 87 ? -13.391 4.007 24.236 1.00 89.19 87 GLY A O 1
ATOM 684 N N . HIS A 1 88 ? -11.769 3.715 22.700 1.00 86.69 88 HIS A N 1
ATOM 685 C CA . HIS A 1 88 ? -12.520 2.755 21.890 1.00 86.69 88 HIS A CA 1
ATOM 686 C C . HIS A 1 88 ? -12.990 1.547 22.717 1.00 86.69 88 HIS A C 1
ATOM 688 O O . HIS A 1 88 ? -14.191 1.278 22.788 1.00 86.69 88 HIS A O 1
ATOM 694 N N . TYR A 1 89 ? -12.075 0.851 23.403 1.00 84.94 89 TYR A N 1
ATOM 695 C CA . TYR A 1 89 ? -12.446 -0.344 24.170 1.00 84.94 89 TYR A CA 1
ATOM 696 C C . TYR A 1 89 ? -13.297 -0.019 25.406 1.00 84.94 89 TYR A C 1
ATOM 698 O O . TYR A 1 89 ? -14.220 -0.770 25.715 1.00 84.94 89 TYR A O 1
ATOM 706 N N . LEU A 1 90 ? -13.058 1.113 26.082 1.00 90.06 90 LEU A N 1
ATOM 707 C CA . LEU A 1 90 ? -13.914 1.555 27.191 1.00 90.06 90 LEU A CA 1
ATOM 708 C C . LEU A 1 90 ? -15.344 1.863 26.732 1.00 90.06 90 LEU A C 1
ATOM 710 O O . LEU A 1 90 ? -16.298 1.506 27.419 1.00 90.06 90 LEU A O 1
ATOM 714 N N . ASN A 1 91 ? -15.506 2.508 25.575 1.00 86.56 91 ASN A N 1
ATOM 715 C CA . ASN A 1 91 ? -16.826 2.785 25.012 1.00 86.56 91 ASN A CA 1
ATOM 716 C C . ASN A 1 91 ? -17.539 1.498 24.590 1.00 86.56 91 ASN A C 1
ATOM 718 O O . ASN A 1 91 ? -18.746 1.386 24.786 1.00 86.56 91 ASN A O 1
ATOM 722 N N . MET A 1 92 ? -16.803 0.525 24.046 1.00 84.56 92 MET A N 1
ATOM 723 C CA . MET A 1 92 ? -17.361 -0.780 23.697 1.00 84.56 92 MET A CA 1
ATOM 724 C C . MET A 1 92 ? -17.878 -1.521 24.937 1.00 84.56 92 MET A C 1
ATOM 726 O O . MET A 1 92 ? -19.006 -2.003 24.919 1.00 84.56 92 MET A O 1
ATOM 730 N N . LEU A 1 93 ? -17.102 -1.539 26.028 1.00 86.75 93 LEU A N 1
ATOM 731 C CA . LEU A 1 93 ? -17.519 -2.143 27.301 1.00 86.75 93 LEU A CA 1
ATOM 732 C C . LEU A 1 93 ? -18.789 -1.489 27.858 1.00 86.75 93 LEU A C 1
ATOM 734 O O . LEU A 1 93 ? -19.745 -2.188 28.174 1.00 86.75 93 LEU A O 1
ATOM 738 N N . LYS A 1 94 ? -18.846 -0.152 27.891 1.00 88.19 94 LYS A N 1
ATOM 739 C CA . LYS A 1 94 ? -20.035 0.579 28.363 1.00 88.19 94 LYS A CA 1
ATOM 740 C C . LYS A 1 94 ? -21.289 0.286 27.537 1.00 88.19 94 LYS A C 1
ATOM 742 O O . LYS A 1 94 ? -22.378 0.215 28.094 1.00 88.19 94 LYS A O 1
ATOM 747 N N . LYS A 1 95 ? -21.153 0.133 26.214 1.00 83.62 95 LYS A N 1
ATOM 748 C CA . LYS A 1 95 ? -22.281 -0.244 25.346 1.00 83.62 95 LYS A CA 1
ATOM 749 C C . LYS A 1 95 ? -22.790 -1.645 25.672 1.00 83.62 95 LYS A C 1
ATOM 751 O O . LYS A 1 95 ? -23.992 -1.811 25.822 1.00 83.62 95 LYS A O 1
ATOM 756 N N . MET A 1 96 ? -21.887 -2.608 25.859 1.00 81.38 96 MET A N 1
ATOM 757 C CA . MET A 1 96 ? -22.255 -3.974 26.252 1.00 81.38 96 MET A CA 1
ATOM 758 C C . MET A 1 96 ? -22.959 -4.014 27.615 1.00 81.38 96 MET A C 1
ATOM 760 O O . MET A 1 96 ? -23.948 -4.723 27.774 1.00 81.38 96 MET A O 1
ATOM 764 N N . GLU A 1 97 ? -22.486 -3.226 28.584 1.00 81.50 97 GLU A N 1
ATOM 765 C CA . GLU A 1 97 ? -23.134 -3.096 29.895 1.00 81.50 97 GLU A CA 1
ATOM 766 C C . GLU A 1 97 ? -24.533 -2.468 29.788 1.00 81.50 97 GLU A C 1
ATOM 768 O O . GLU A 1 97 ? -25.453 -2.922 30.458 1.00 81.50 97 GLU A O 1
ATOM 773 N N . SER A 1 98 ? -24.721 -1.464 28.924 1.00 73.19 98 SER A N 1
ATOM 774 C CA . SER A 1 98 ? -26.024 -0.820 28.711 1.00 73.19 98 SER A CA 1
ATOM 775 C C . SER A 1 98 ? -27.023 -1.719 27.976 1.00 73.19 98 SER A C 1
ATOM 777 O O . SER A 1 98 ? -28.192 -1.754 28.348 1.00 73.19 98 SER A O 1
ATOM 779 N N . GLU A 1 99 ? -26.580 -2.462 26.959 1.00 68.25 99 GLU A N 1
ATOM 780 C CA . GLU A 1 99 ? -27.424 -3.400 26.203 1.00 68.25 99 GLU A CA 1
ATOM 781 C C . GLU A 1 99 ? -27.865 -4.598 27.060 1.00 68.25 99 GLU A C 1
ATOM 783 O O . GLU A 1 99 ? -28.947 -5.136 26.849 1.00 68.25 99 GLU A O 1
ATOM 788 N N . MET A 1 100 ? -27.083 -4.991 28.074 1.00 59.75 100 MET A N 1
ATOM 789 C CA . MET A 1 100 ? -27.496 -6.015 29.043 1.00 59.75 100 MET A CA 1
ATOM 790 C C . MET A 1 100 ? -28.626 -5.565 29.981 1.00 59.75 100 MET A C 1
ATOM 792 O O . MET A 1 100 ? -29.337 -6.421 30.502 1.00 59.75 100 MET A O 1
ATOM 796 N N . ILE A 1 101 ? -28.805 -4.259 30.201 1.00 54.72 101 ILE A N 1
ATOM 797 C CA . ILE A 1 101 ? -29.817 -3.725 31.129 1.00 54.72 101 ILE A CA 1
ATOM 798 C C . ILE A 1 101 ? -31.205 -3.647 30.467 1.00 54.72 101 ILE A C 1
ATOM 800 O O . ILE A 1 101 ? -32.214 -3.744 31.156 1.00 54.72 101 ILE A O 1
ATOM 804 N N . GLU A 1 102 ? -31.282 -3.524 29.139 1.00 51.41 102 GLU A N 1
ATOM 805 C CA . GLU A 1 102 ? -32.559 -3.410 28.411 1.00 51.41 102 GLU A CA 1
ATOM 806 C C . GLU A 1 102 ? -33.274 -4.755 28.156 1.00 51.41 102 GLU A C 1
ATOM 808 O O . GLU A 1 102 ? -34.402 -4.760 27.669 1.00 51.41 102 GLU A O 1
ATOM 813 N N . VAL A 1 103 ? -32.656 -5.899 28.484 1.00 50.19 103 VAL A N 1
ATOM 814 C CA . VAL A 1 103 ? -33.204 -7.252 28.213 1.00 50.19 103 VAL A CA 1
ATOM 815 C C . VAL A 1 103 ? -33.794 -7.927 29.472 1.00 50.19 103 VAL A C 1
ATOM 817 O O . VAL A 1 103 ? -34.195 -9.090 29.425 1.00 50.19 103 VAL A O 1
ATOM 820 N N . THR A 1 104 ? -33.894 -7.212 30.596 1.00 40.78 104 THR A N 1
ATOM 821 C CA . THR A 1 104 ? -34.552 -7.665 31.845 1.00 40.78 104 THR A CA 1
ATOM 822 C C . THR A 1 104 ? -35.808 -6.874 32.145 1.00 40.78 104 THR A C 1
ATOM 824 O O . THR A 1 104 ? -36.817 -7.515 32.516 1.00 40.78 104 THR A O 1
#

pLDDT: mean 82.95, std 8.85, range [40.78, 92.19]